Protein AF-A0A969HMM7-F1 (afdb_monomer_lite)

Foldseek 3Di:
DVVVVVVVVVVVVVVPPPPPPDDPDPVDDDDAAEQEAALQDPVSLVVRLCCCPVHDHQEYEYACQHNRRVVSVVSCVVPVRRHYHHDDDLAAADDPGFGADPDPPPVQQDPVHTGHNDPDDDPDRPPDPDD

Sequence (131 aa):
MRQLNFFIFLLFPVLMSSHVYGQTDPAKIYLLVRADDMGFAHAVNEACIATYTEGIARSVEVIVPGPWFEEAAQMLAGHPGYDVGIHLVLTSEWQNLKWRPLTSATSLKDADGYFHPYIWKNPFPGGYFPA

Secondary structure (DSSP, 8-state):
-TTHHHHHHHHTTTTT---------TT------EEEEETS-HHHHHHHHHHHHTSS--EEEE-TTSTTHHHHHHHHHT-TTSEEEE---S----SSS----SS--GGGB-SSSSBPS-SS--S-TTS----

Structure (mmCIF, N/CA/C/O backbone):
data_AF-A0A969HMM7-F1
#
_entry.id   AF-A0A969HMM7-F1
#
loop_
_atom_site.group_PDB
_atom_site.id
_atom_site.type_symbol
_atom_site.label_atom_id
_atom_site.label_alt_id
_atom_site.label_comp_id
_atom_site.label_asym_id
_atom_site.label_entity_id
_atom_site.label_seq_id
_atom_site.pdbx_PDB_ins_code
_atom_site.Cartn_x
_atom_site.Cartn_y
_atom_site.Cartn_z
_atom_site.occupancy
_atom_site.B_iso_or_equiv
_atom_site.auth_seq_id
_atom_site.auth_comp_id
_atom_site.auth_asym_id
_atom_site.auth_atom_id
_atom_site.pdbx_PDB_model_num
ATOM 1 N N . MET A 1 1 ? 13.137 54.426 16.019 1.00 55.84 1 MET A N 1
ATOM 2 C CA . MET A 1 1 ? 13.663 53.132 15.515 1.00 55.84 1 MET A CA 1
ATOM 3 C C . MET A 1 1 ? 14.061 52.132 16.611 1.00 55.84 1 MET A C 1
ATOM 5 O O . MET A 1 1 ? 14.017 50.946 16.340 1.00 55.84 1 MET A O 1
ATOM 9 N N . ARG A 1 2 ? 14.378 52.541 17.854 1.00 55.81 2 ARG A N 1
ATOM 10 C CA . ARG A 1 2 ? 14.728 51.608 18.956 1.00 55.81 2 ARG A CA 1
ATOM 11 C C . ARG A 1 2 ? 13.541 50.917 19.660 1.00 55.81 2 ARG A C 1
ATOM 13 O O . ARG A 1 2 ? 13.713 49.825 20.177 1.00 55.81 2 ARG A O 1
ATOM 20 N N . GLN A 1 3 ? 12.353 51.528 19.652 1.00 55.06 3 GLN A N 1
ATOM 21 C CA . GLN A 1 3 ? 11.150 51.014 20.337 1.00 55.06 3 GLN A CA 1
ATOM 22 C C . GLN A 1 3 ? 10.400 49.930 19.527 1.00 55.06 3 GLN A C 1
ATOM 24 O O . GLN A 1 3 ? 9.726 49.085 20.102 1.00 55.06 3 GLN A O 1
ATOM 29 N N . LEU A 1 4 ? 10.549 49.919 18.193 1.00 53.31 4 LEU A N 1
ATOM 30 C CA . LEU A 1 4 ? 9.851 48.980 17.299 1.00 53.31 4 LEU A CA 1
ATOM 31 C C . LEU A 1 4 ? 10.490 47.577 17.301 1.00 53.31 4 LEU A C 1
ATOM 33 O O . LEU A 1 4 ? 9.792 46.577 17.179 1.00 53.31 4 LEU A O 1
ATOM 37 N N . ASN A 1 5 ? 11.804 47.494 17.531 1.00 51.94 5 ASN A N 1
ATOM 38 C CA . ASN A 1 5 ? 12.523 46.219 17.596 1.00 51.94 5 ASN A CA 1
ATOM 39 C C . ASN A 1 5 ? 12.256 45.445 18.897 1.00 51.94 5 ASN A C 1
ATOM 41 O O . ASN A 1 5 ? 12.394 44.230 18.907 1.00 51.94 5 ASN A O 1
ATOM 45 N N . PHE A 1 6 ? 11.852 46.114 19.982 1.00 54.09 6 PHE A N 1
ATOM 46 C CA . PHE A 1 6 ? 11.609 45.445 21.267 1.00 54.09 6 PHE A CA 1
ATOM 47 C C . PHE A 1 6 ? 10.285 44.659 21.275 1.00 54.09 6 PHE A C 1
ATOM 49 O O . PHE A 1 6 ? 10.204 43.586 21.865 1.00 54.09 6 PHE A O 1
ATOM 56 N N . PHE A 1 7 ? 9.270 45.141 20.547 1.00 51.78 7 PHE A N 1
ATOM 57 C CA . PHE A 1 7 ? 7.984 44.446 20.399 1.00 51.78 7 PHE A CA 1
ATOM 58 C C . PHE A 1 7 ? 8.082 43.175 19.542 1.00 51.78 7 PHE A C 1
ATOM 60 O O . PHE A 1 7 ? 7.415 42.185 19.831 1.00 51.78 7 PHE A O 1
ATOM 67 N N . ILE A 1 8 ? 8.956 43.167 18.531 1.00 54.81 8 ILE A N 1
ATOM 68 C CA . ILE A 1 8 ? 9.176 42.003 17.656 1.00 54.81 8 ILE A CA 1
ATOM 69 C C . ILE A 1 8 ? 9.806 40.829 18.430 1.00 54.81 8 ILE A C 1
ATOM 71 O O . ILE A 1 8 ? 9.460 39.677 18.183 1.00 54.81 8 ILE A O 1
ATOM 75 N N . PHE A 1 9 ? 10.657 41.104 19.424 1.00 53.62 9 PHE A N 1
ATOM 76 C CA . PHE A 1 9 ? 11.282 40.065 20.253 1.00 53.62 9 PHE A CA 1
ATOM 77 C C . PHE A 1 9 ? 10.338 39.430 21.292 1.00 53.62 9 PHE A C 1
ATOM 79 O O . PHE A 1 9 ? 10.591 38.308 21.722 1.00 53.62 9 PHE A O 1
ATOM 86 N N . LEU A 1 10 ? 9.237 40.096 21.663 1.00 54.62 10 LEU A N 1
ATOM 87 C CA . LEU A 1 10 ? 8.230 39.558 22.593 1.00 54.62 10 LEU A CA 1
ATOM 88 C C . LEU A 1 10 ? 7.097 38.782 21.896 1.00 54.62 10 LEU A C 1
ATOM 90 O O . LEU A 1 10 ? 6.447 37.963 22.537 1.00 54.62 10 LEU A O 1
ATOM 94 N N . LEU A 1 11 ? 6.874 38.991 20.593 1.00 53.66 11 LEU A N 1
ATOM 95 C CA . LEU A 1 11 ? 5.874 38.250 19.803 1.00 53.66 11 LEU A CA 1
ATOM 96 C C . LEU A 1 11 ? 6.374 36.884 19.302 1.00 53.66 11 LEU A C 1
ATOM 98 O O . LEU A 1 11 ? 5.573 35.993 19.022 1.00 53.66 11 LEU A O 1
ATOM 102 N N . PHE A 1 12 ? 7.692 36.699 19.210 1.00 54.94 12 PHE A N 1
ATOM 103 C CA . PHE A 1 12 ? 8.305 35.488 18.660 1.00 54.94 12 PHE A CA 1
ATOM 104 C C . PHE A 1 12 ? 8.127 34.212 19.518 1.00 54.94 12 PHE A C 1
ATOM 106 O O . PHE A 1 12 ? 7.890 33.155 18.935 1.00 54.94 12 PHE A O 1
ATOM 113 N N . PRO A 1 13 ? 8.151 34.248 20.871 1.00 53.84 13 PRO A N 1
ATOM 114 C CA . PRO A 1 13 ? 7.900 33.053 21.681 1.00 53.84 13 PRO A CA 1
ATOM 115 C C . PRO A 1 13 ? 6.407 32.703 21.778 1.00 53.84 13 PRO A C 1
ATOM 117 O O . PRO A 1 13 ? 6.066 31.543 21.976 1.00 53.84 13 PRO A O 1
ATOM 120 N N . VAL A 1 14 ? 5.505 33.681 21.610 1.00 55.00 14 VAL A N 1
ATOM 121 C CA . VAL A 1 14 ? 4.046 33.464 21.679 1.00 55.00 14 VAL A CA 1
ATOM 122 C C . VAL A 1 14 ? 3.540 32.697 20.450 1.00 55.00 14 VAL A C 1
ATOM 124 O O . VAL A 1 14 ? 2.665 31.844 20.575 1.00 55.00 14 VAL A O 1
ATOM 127 N N . LEU A 1 15 ? 4.150 32.921 19.281 1.00 54.88 15 LEU A N 1
ATOM 128 C CA . LEU A 1 15 ? 3.869 32.178 18.042 1.00 54.88 15 LEU A CA 1
ATOM 129 C C . LEU A 1 15 ? 4.512 30.779 18.002 1.00 54.88 15 LEU A C 1
ATOM 131 O O . LEU A 1 15 ? 4.139 29.961 17.167 1.00 54.88 15 LEU A O 1
ATOM 135 N N . MET A 1 16 ? 5.444 30.491 18.916 1.00 54.81 16 MET A N 1
ATOM 136 C CA . MET A 1 16 ? 6.089 29.184 19.103 1.00 54.81 16 MET A CA 1
ATOM 137 C C . MET A 1 16 ? 5.465 28.399 20.267 1.00 54.81 16 MET A C 1
ATOM 139 O O . MET A 1 16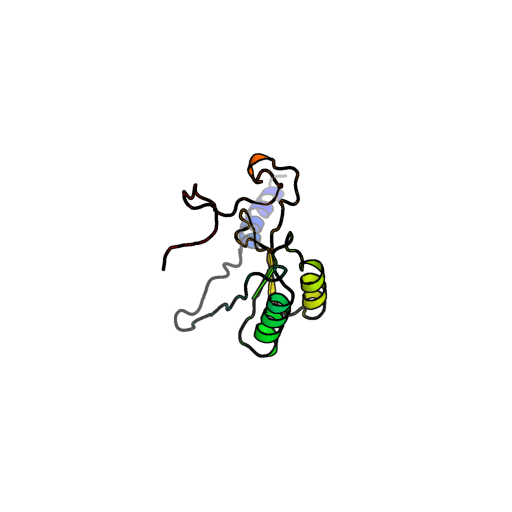 ? 6.125 27.566 20.883 1.00 54.81 16 MET A O 1
ATOM 143 N N . SER A 1 17 ? 4.180 28.616 20.561 1.00 55.56 17 SER A N 1
ATOM 144 C CA . SER A 1 17 ? 3.382 27.587 21.239 1.00 55.56 17 SER A CA 1
ATOM 145 C C . SER A 1 17 ? 3.113 26.473 20.229 1.00 55.56 17 SER A C 1
ATOM 147 O O . SER A 1 17 ? 2.011 26.327 19.708 1.00 55.56 17 SER A O 1
ATOM 149 N N . SER A 1 18 ? 4.163 25.738 19.868 1.00 60.09 18 SER A N 1
ATOM 150 C CA . SER A 1 18 ? 4.042 24.512 19.104 1.00 60.09 18 SER A CA 1
ATOM 151 C C . SER A 1 18 ? 3.121 23.590 19.890 1.00 60.09 18 SER A C 1
ATOM 153 O O . SER A 1 18 ? 3.398 23.215 21.028 1.00 60.09 18 SER A O 1
ATOM 155 N N . HIS A 1 19 ? 1.981 23.259 19.295 1.00 59.56 19 HIS A N 1
ATOM 156 C CA . HIS A 1 19 ? 1.151 22.179 19.787 1.00 59.56 19 HIS A CA 1
ATOM 157 C C . HIS A 1 19 ? 1.987 20.900 19.726 1.00 59.56 19 HIS A C 1
ATOM 159 O O . HIS A 1 19 ? 2.130 20.276 18.676 1.00 59.56 19 HIS A O 1
ATOM 165 N N . VAL A 1 20 ? 2.599 20.541 20.853 1.00 61.38 20 VAL A N 1
ATOM 166 C CA . VAL A 1 20 ? 3.193 19.224 21.035 1.00 61.38 20 VAL A CA 1
ATOM 167 C C . VAL A 1 20 ? 2.018 18.263 21.157 1.00 61.38 20 VAL A C 1
ATOM 169 O O . VAL A 1 20 ? 1.458 18.065 22.233 1.00 61.38 20 VAL A O 1
ATOM 172 N N . TYR A 1 21 ? 1.591 17.718 20.021 1.00 71.31 21 TYR A N 1
ATOM 173 C CA . TYR A 1 21 ? 0.639 16.618 19.977 1.00 71.31 21 TYR A CA 1
ATOM 174 C C . TYR A 1 21 ? 1.380 15.352 20.401 1.00 71.31 21 TYR A C 1
ATOM 176 O O . TYR A 1 21 ? 2.006 14.668 19.599 1.00 71.31 21 TYR A O 1
ATOM 184 N N . GLY A 1 22 ? 1.371 15.094 21.703 1.00 73.81 22 GLY A N 1
ATOM 185 C CA . GLY A 1 22 ? 1.812 13.838 22.290 1.00 73.81 22 GLY A CA 1
ATOM 186 C C . GLY A 1 22 ? 0.636 13.137 22.950 1.00 73.81 22 GLY A C 1
ATOM 187 O O . GLY A 1 22 ? -0.380 13.761 23.259 1.00 73.81 22 GLY A O 1
ATOM 188 N N . GLN A 1 23 ? 0.772 11.839 23.198 1.00 77.62 23 GLN A N 1
ATOM 189 C CA . GLN A 1 23 ? -0.169 11.144 24.064 1.00 77.62 23 GLN A CA 1
ATOM 190 C C . GLN A 1 23 ? -0.104 11.773 25.465 1.00 77.62 23 GLN A C 1
ATOM 192 O O . GLN A 1 23 ? 0.924 11.709 26.135 1.00 77.62 23 GLN A O 1
ATOM 197 N N . THR A 1 24 ? -1.191 12.415 25.889 1.00 83.44 24 THR A N 1
ATOM 198 C CA . THR A 1 24 ? -1.247 13.174 27.150 1.00 83.44 24 THR A CA 1
ATOM 199 C C . THR A 1 24 ? -1.715 12.343 28.338 1.00 83.44 24 THR A C 1
ATOM 201 O O . THR A 1 24 ? -1.447 12.703 29.481 1.00 83.44 24 THR A O 1
ATOM 204 N N . ASP A 1 25 ? -2.407 11.238 28.072 1.00 88.50 25 ASP A N 1
ATOM 205 C CA . ASP A 1 25 ? -2.962 10.355 29.089 1.00 88.50 25 ASP A CA 1
ATOM 206 C C . ASP A 1 25 ? -2.215 9.009 29.075 1.00 88.50 25 ASP A C 1
ATOM 208 O O . ASP A 1 25 ? -2.380 8.228 28.128 1.00 88.50 25 ASP A O 1
ATOM 212 N N . PRO A 1 26 ? -1.384 8.722 30.094 1.00 85.38 26 PRO A N 1
ATOM 213 C CA . PRO A 1 26 ? -0.644 7.467 30.182 1.00 85.38 26 PRO A CA 1
ATOM 214 C C . PRO A 1 26 ? -1.539 6.259 30.502 1.00 85.38 26 PRO A C 1
ATOM 216 O O . PRO A 1 26 ? -1.104 5.127 30.308 1.00 85.38 26 PRO A O 1
ATOM 219 N N . ALA A 1 27 ? -2.772 6.465 30.981 1.00 92.25 27 ALA A N 1
ATOM 220 C CA . ALA A 1 27 ? -3.716 5.384 31.267 1.00 92.25 27 ALA A CA 1
ATOM 221 C C . ALA A 1 27 ? -4.544 4.978 30.036 1.00 92.25 27 ALA A C 1
ATOM 223 O O . ALA A 1 27 ? -5.105 3.881 30.001 1.00 92.25 27 ALA A O 1
ATOM 224 N N . LYS A 1 28 ? -4.626 5.842 29.018 1.00 92.81 28 LYS A N 1
ATOM 225 C CA . LYS A 1 28 ? -5.403 5.592 27.803 1.00 92.81 28 LYS A CA 1
ATOM 226 C C . LYS A 1 28 ? -4.530 5.029 26.689 1.00 92.81 28 LYS A C 1
ATOM 228 O O . LYS A 1 28 ? -3.532 5.628 26.307 1.00 92.81 28 LYS A O 1
ATOM 233 N N . ILE A 1 29 ? -4.952 3.908 26.112 1.00 91.81 29 ILE A N 1
ATOM 234 C CA . ILE A 1 29 ? -4.306 3.311 24.939 1.00 91.81 29 ILE A CA 1
ATOM 235 C C . ILE A 1 29 ? -4.961 3.880 23.677 1.00 91.81 29 ILE A C 1
ATOM 237 O O . ILE A 1 29 ? -6.182 3.827 23.527 1.00 91.81 29 ILE A O 1
ATOM 241 N N . TYR A 1 30 ? -4.147 4.403 22.762 1.00 91.12 30 TYR A N 1
ATOM 242 C CA . TYR A 1 30 ? -4.570 4.797 21.421 1.00 91.12 30 TYR A CA 1
ATOM 243 C C . TYR A 1 30 ? -4.067 3.754 20.425 1.00 91.12 30 TYR A C 1
ATOM 245 O O . TYR A 1 30 ? -2.879 3.443 20.403 1.00 91.12 30 TYR A O 1
ATOM 253 N N . LEU A 1 31 ? -4.970 3.206 19.613 1.00 92.94 31 LEU A N 1
ATOM 254 C CA . LEU A 1 31 ? -4.647 2.212 18.594 1.00 92.94 31 LEU A CA 1
ATOM 255 C C . LEU A 1 31 ? -4.951 2.787 17.213 1.00 92.94 31 LEU A C 1
ATOM 257 O O . LEU A 1 31 ? -6.093 3.152 16.933 1.00 92.94 31 LEU A O 1
ATOM 261 N N . LEU A 1 32 ? -3.936 2.825 16.353 1.00 94.38 32 LEU A N 1
ATOM 262 C CA . LEU A 1 32 ? -4.103 3.072 14.928 1.00 94.38 32 LEU A CA 1
ATOM 263 C C . LEU A 1 32 ? -4.106 1.726 14.209 1.00 94.38 32 LEU A C 1
ATOM 265 O O . LEU A 1 32 ? -3.090 1.034 14.185 1.00 94.38 32 LEU A O 1
ATOM 269 N N . VAL A 1 33 ? -5.247 1.362 13.628 1.00 97.88 33 VAL A N 1
ATOM 270 C CA . VAL A 1 33 ? -5.334 0.196 12.746 1.00 97.88 33 VAL A CA 1
ATOM 271 C C . VAL A 1 33 ? -5.296 0.684 11.311 1.00 97.88 33 VAL A C 1
ATOM 273 O O . VAL A 1 33 ? -6.160 1.456 10.882 1.00 97.88 33 VAL A O 1
ATOM 276 N N . ARG A 1 34 ? -4.273 0.235 10.592 1.00 97.81 34 ARG A N 1
ATOM 277 C CA . ARG A 1 34 ? -3.989 0.638 9.223 1.00 97.81 34 ARG A CA 1
ATOM 278 C C . ARG A 1 34 ? -4.097 -0.571 8.298 1.00 97.81 34 ARG A C 1
ATOM 280 O O . ARG A 1 34 ? -3.495 -1.601 8.591 1.00 97.81 34 ARG A O 1
ATOM 287 N N . ALA A 1 35 ? -4.859 -0.437 7.218 1.00 98.25 35 ALA A N 1
ATOM 288 C CA . ALA A 1 35 ? -4.859 -1.397 6.118 1.00 98.25 35 ALA A CA 1
ATOM 289 C C . ALA A 1 35 ? -3.700 -1.106 5.153 1.00 98.25 35 ALA A C 1
ATOM 291 O O . ALA A 1 35 ? -3.213 0.024 5.097 1.00 98.25 35 ALA A O 1
ATOM 292 N N . ASP A 1 36 ? -3.267 -2.115 4.406 1.00 97.94 36 ASP A N 1
ATOM 293 C CA . ASP A 1 36 ? -2.096 -2.024 3.537 1.00 97.94 36 ASP A CA 1
ATOM 294 C C . ASP A 1 36 ? -2.410 -2.457 2.098 1.00 97.94 36 ASP A C 1
ATOM 296 O O . ASP A 1 36 ? -3.411 -3.132 1.855 1.00 97.94 36 ASP A O 1
ATOM 300 N N . ASP A 1 37 ? -1.539 -2.070 1.168 1.00 97.56 37 ASP A N 1
ATOM 301 C CA . ASP A 1 37 ? -1.480 -2.513 -0.228 1.00 97.56 37 ASP A CA 1
ATOM 302 C C . ASP A 1 37 ? -2.678 -2.145 -1.120 1.00 97.56 37 ASP A C 1
ATOM 304 O O . ASP A 1 37 ? -2.878 -2.729 -2.192 1.00 97.56 37 ASP A O 1
ATOM 308 N N . MET A 1 38 ? -3.471 -1.135 -0.750 1.00 98.44 38 MET A N 1
ATOM 309 C CA . MET A 1 38 ? -4.541 -0.659 -1.629 1.00 98.44 38 MET A CA 1
ATOM 310 C C . MET A 1 38 ? -3.942 -0.184 -2.968 1.00 98.44 38 MET A C 1
ATOM 312 O O . MET A 1 38 ? -2.890 0.447 -3.013 1.00 98.44 38 MET A O 1
ATOM 316 N N . GLY A 1 39 ? -4.576 -0.512 -4.089 1.00 97.94 39 GLY A N 1
ATOM 317 C CA . GLY A 1 39 ? -4.052 -0.288 -5.440 1.00 97.94 39 GLY A CA 1
ATOM 318 C C . GLY A 1 39 ? -3.276 -1.473 -6.032 1.00 97.94 39 GLY A C 1
ATOM 319 O O . GLY A 1 39 ? -3.008 -1.477 -7.235 1.00 97.94 39 GLY A O 1
ATOM 320 N N . PHE A 1 40 ? -2.966 -2.510 -5.243 1.00 95.88 40 PHE A N 1
ATOM 321 C CA . PHE A 1 40 ? -2.333 -3.741 -5.733 1.00 95.88 40 PHE A CA 1
ATOM 322 C C . PHE A 1 40 ? -3.266 -4.594 -6.606 1.00 95.88 40 PHE A C 1
ATOM 324 O O . PHE A 1 40 ? -2.882 -4.998 -7.704 1.00 95.88 40 PHE A O 1
ATOM 331 N N . ALA A 1 41 ? -4.478 -4.875 -6.120 1.00 97.06 41 ALA A N 1
ATOM 332 C CA . ALA A 1 41 ? -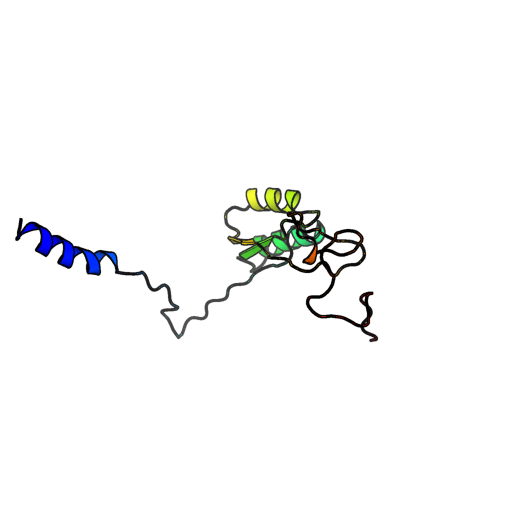5.464 -5.731 -6.776 1.00 97.06 41 ALA A CA 1
ATOM 333 C C . ALA A 1 41 ? -6.891 -5.355 -6.351 1.00 97.06 41 ALA A C 1
ATOM 335 O O . ALA A 1 41 ? -7.095 -4.892 -5.230 1.00 97.06 41 ALA A O 1
ATOM 336 N N . HIS A 1 42 ? -7.880 -5.648 -7.202 1.00 97.94 42 HIS A N 1
ATOM 337 C CA . HIS A 1 42 ? -9.301 -5.408 -6.912 1.00 97.94 42 HIS A CA 1
ATOM 338 C C . HIS A 1 42 ? -9.736 -5.977 -5.555 1.00 97.94 42 HIS A C 1
ATOM 340 O O . HIS A 1 42 ? -10.271 -5.262 -4.716 1.00 97.94 42 HIS A O 1
ATOM 346 N N . ALA A 1 43 ? -9.416 -7.249 -5.296 1.00 98.38 43 ALA A N 1
ATOM 347 C CA . ALA A 1 43 ? -9.789 -7.906 -4.046 1.00 98.38 43 ALA A CA 1
ATOM 348 C C . ALA A 1 43 ? -9.175 -7.227 -2.806 1.00 98.38 43 ALA A C 1
ATOM 350 O O . ALA A 1 43 ? -9.793 -7.214 -1.744 1.00 98.38 43 ALA A O 1
ATOM 351 N N . VAL A 1 44 ? -7.974 -6.647 -2.932 1.00 98.12 44 VAL A N 1
ATOM 352 C CA . VAL A 1 44 ? -7.353 -5.885 -1.839 1.00 98.12 44 VAL A CA 1
ATOM 353 C C . VAL A 1 44 ? -8.069 -4.554 -1.645 1.00 98.12 44 VAL A C 1
ATOM 355 O O . VAL A 1 44 ? -8.386 -4.212 -0.512 1.00 98.12 44 VAL A O 1
ATOM 358 N N . ASN A 1 45 ? -8.422 -3.854 -2.726 1.00 98.69 45 ASN A N 1
ATOM 359 C CA . ASN A 1 45 ? -9.219 -2.629 -2.641 1.00 98.69 45 ASN A CA 1
ATOM 360 C C . ASN A 1 45 ? -10.552 -2.860 -1.918 1.00 98.69 45 ASN A C 1
ATOM 362 O O . ASN A 1 45 ? -10.868 -2.139 -0.970 1.00 98.69 45 ASN A O 1
ATOM 366 N N . GLU A 1 46 ? -11.305 -3.888 -2.321 1.00 98.81 46 GLU A N 1
ATOM 367 C CA . GLU A 1 46 ? -12.573 -4.245 -1.680 1.00 98.81 46 GLU A CA 1
ATOM 368 C C . GLU A 1 46 ? -12.380 -4.593 -0.199 1.00 98.81 46 GLU A C 1
ATOM 370 O O . GLU A 1 46 ? -13.128 -4.110 0.653 1.00 98.81 46 GLU A O 1
ATOM 375 N N . ALA A 1 47 ? -11.344 -5.369 0.133 1.00 98.62 47 ALA A N 1
ATOM 376 C CA . ALA A 1 47 ? -11.035 -5.723 1.515 1.00 98.62 47 ALA A CA 1
ATOM 377 C C . ALA A 1 47 ? -10.647 -4.499 2.364 1.00 98.62 47 ALA A C 1
ATOM 379 O O . ALA A 1 47 ? -11.084 -4.383 3.512 1.00 98.62 47 ALA A O 1
ATOM 380 N N . CYS A 1 48 ? -9.869 -3.555 1.827 1.00 98.62 48 CYS A N 1
ATOM 381 C CA . CYS A 1 48 ? -9.538 -2.308 2.519 1.00 98.62 48 CYS A CA 1
ATOM 382 C C . CYS A 1 48 ? -10.799 -1.488 2.816 1.00 98.62 48 CYS A C 1
ATOM 384 O O . CYS A 1 48 ? -10.973 -1.019 3.939 1.00 98.62 48 CYS A O 1
ATOM 386 N N . ILE A 1 49 ? -11.722 -1.370 1.856 1.00 98.56 49 ILE A N 1
ATOM 387 C CA . ILE A 1 49 ? -12.996 -0.678 2.086 1.00 98.56 49 ILE A CA 1
ATOM 388 C C . ILE A 1 49 ? -13.835 -1.412 3.133 1.00 98.56 49 ILE A C 1
ATOM 390 O O . ILE A 1 49 ? -14.265 -0.782 4.095 1.00 98.56 49 ILE A O 1
ATOM 394 N N . ALA A 1 50 ? -14.003 -2.731 3.022 1.00 98.62 50 ALA A N 1
ATOM 395 C CA . ALA A 1 50 ? -14.778 -3.515 3.984 1.00 98.62 50 ALA A CA 1
ATOM 396 C C . ALA A 1 50 ? -14.203 -3.427 5.410 1.00 98.62 50 ALA A C 1
ATOM 398 O O . ALA A 1 50 ? -14.934 -3.244 6.382 1.00 98.62 50 ALA A O 1
ATOM 399 N N . THR A 1 51 ? -12.877 -3.485 5.566 1.00 98.12 51 THR A N 1
ATOM 400 C CA . THR A 1 51 ? -12.230 -3.366 6.888 1.00 98.12 51 THR A CA 1
ATOM 401 C C . THR A 1 51 ? -12.335 -1.963 7.492 1.00 98.12 51 THR A C 1
ATOM 403 O O . THR A 1 51 ? -12.214 -1.819 8.714 1.00 98.12 51 THR A O 1
ATOM 406 N N . TYR A 1 52 ? -12.605 -0.944 6.677 1.00 98.31 52 TYR A N 1
ATOM 407 C CA . TYR A 1 52 ? -12.928 0.409 7.121 1.00 98.31 52 TYR A CA 1
ATOM 408 C C . TYR A 1 52 ? -14.407 0.577 7.479 1.00 98.31 52 TYR A C 1
ATOM 410 O O . TYR A 1 52 ? -14.717 1.080 8.562 1.00 98.31 52 TYR A O 1
ATOM 418 N N . THR A 1 53 ? -15.314 0.153 6.595 1.00 98.06 53 THR A N 1
ATOM 419 C CA . THR A 1 53 ? -16.762 0.365 6.737 1.00 98.06 53 THR A CA 1
ATOM 420 C C . THR A 1 53 ? -17.395 -0.568 7.764 1.00 98.06 53 THR A C 1
ATOM 422 O O . THR A 1 53 ? -18.274 -0.148 8.515 1.00 98.06 53 THR A O 1
ATOM 425 N N . GLU A 1 54 ? -16.934 -1.814 7.828 1.00 98.25 54 GLU A N 1
ATOM 426 C CA . GLU A 1 54 ? -17.477 -2.871 8.690 1.00 98.25 54 GLU A CA 1
ATOM 427 C C . GLU A 1 54 ? -16.494 -3.285 9.796 1.00 98.25 54 GLU A C 1
ATOM 429 O O . GLU A 1 54 ? -16.862 -3.991 10.736 1.00 98.25 54 GLU A O 1
ATOM 434 N N . GLY A 1 55 ? -15.241 -2.832 9.706 1.00 97.56 55 GLY A N 1
ATOM 435 C CA . GLY A 1 55 ? -14.173 -3.178 10.635 1.00 97.56 55 GLY A CA 1
ATOM 436 C C . GLY A 1 55 ? -13.624 -2.004 11.450 1.00 97.56 55 GLY A C 1
ATOM 437 O O . GLY A 1 55 ? -14.255 -0.964 11.677 1.00 97.56 55 GLY A O 1
ATOM 438 N N . ILE A 1 56 ? -12.402 -2.206 11.945 1.00 97.31 56 ILE A N 1
ATOM 439 C CA . ILE A 1 56 ? -11.722 -1.284 12.864 1.00 97.31 56 ILE A CA 1
ATOM 440 C C . ILE A 1 56 ? -10.619 -0.456 12.193 1.00 97.31 56 ILE A C 1
ATOM 442 O O . ILE A 1 56 ? -9.997 0.361 12.872 1.00 97.31 56 ILE A O 1
ATOM 446 N N . ALA A 1 57 ? -10.357 -0.647 10.894 1.00 98.19 57 ALA A N 1
ATOM 447 C CA . ALA A 1 57 ? -9.335 0.121 10.190 1.00 98.19 57 ALA A CA 1
ATOM 448 C C . ALA A 1 57 ? -9.743 1.597 10.119 1.00 98.19 57 ALA A C 1
ATOM 450 O O . ALA A 1 57 ? -10.903 1.924 9.865 1.00 98.19 57 ALA A O 1
ATOM 451 N N . ARG A 1 58 ? -8.801 2.504 10.381 1.00 97.56 58 ARG A N 1
ATOM 452 C CA . ARG A 1 58 ? -9.028 3.960 10.323 1.00 97.56 58 ARG A CA 1
ATOM 453 C C . ARG A 1 58 ? -8.040 4.695 9.428 1.00 97.56 58 ARG A C 1
ATOM 455 O O . ARG A 1 58 ? -8.302 5.844 9.102 1.00 97.56 58 ARG A O 1
ATOM 462 N N . SER A 1 59 ? -6.980 4.017 8.994 1.00 98.38 59 SER A N 1
ATOM 463 C CA . SER A 1 59 ? -6.040 4.503 7.985 1.00 98.38 59 SER A CA 1
ATOM 464 C C . SER A 1 59 ? -5.760 3.427 6.927 1.00 98.38 59 SER A C 1
ATOM 466 O O . SER A 1 59 ? -5.949 2.233 7.189 1.00 98.38 59 SER A O 1
ATOM 468 N N . VAL A 1 60 ? -5.350 3.833 5.733 1.00 98.56 60 VAL A N 1
ATOM 469 C CA . VAL A 1 60 ? -4.913 2.960 4.638 1.00 98.56 60 VAL A CA 1
ATOM 470 C C . VAL A 1 60 ? -3.816 3.637 3.847 1.00 98.56 60 VAL A C 1
ATOM 472 O O . VAL A 1 60 ? -3.768 4.862 3.765 1.00 98.56 60 VAL A O 1
ATOM 475 N N . GLU A 1 61 ? -2.944 2.847 3.240 1.00 98.44 61 GLU A N 1
ATOM 476 C CA . GLU A 1 61 ? -1.988 3.352 2.269 1.00 98.44 61 GLU A CA 1
ATOM 477 C C . GLU A 1 61 ? -2.194 2.775 0.874 1.00 98.44 61 GLU A C 1
ATOM 479 O O . GLU A 1 61 ? -2.686 1.660 0.705 1.00 98.44 61 GLU A O 1
ATOM 484 N N . VAL A 1 62 ? -1.835 3.581 -0.129 1.00 98.50 62 VAL A N 1
ATOM 485 C CA . VAL A 1 62 ? -2.053 3.259 -1.539 1.00 98.50 62 VAL A CA 1
ATOM 486 C C . VAL A 1 62 ? -0.724 3.084 -2.271 1.00 98.50 62 VAL A C 1
ATOM 488 O O . VAL A 1 62 ? 0.124 3.982 -2.265 1.00 98.50 62 VAL A O 1
ATOM 491 N N . ILE A 1 63 ? -0.565 1.956 -2.961 1.00 98.50 63 ILE A N 1
ATOM 492 C CA . ILE A 1 63 ? 0.516 1.688 -3.910 1.00 98.50 63 ILE A CA 1
ATOM 493 C C . ILE A 1 63 ? 0.169 2.370 -5.237 1.00 98.50 63 ILE A C 1
ATOM 495 O O . ILE A 1 63 ? -0.527 1.823 -6.091 1.00 98.50 63 ILE A O 1
ATOM 499 N N . VAL A 1 64 ? 0.688 3.583 -5.430 1.00 98.25 64 VAL A N 1
ATOM 500 C CA . VAL A 1 64 ? 0.425 4.412 -6.622 1.00 98.25 64 VAL A CA 1
ATOM 501 C C . VAL A 1 64 ? 0.788 3.747 -7.959 1.00 98.25 64 VAL A C 1
ATOM 503 O O . VAL A 1 64 ? -0.007 3.841 -8.888 1.00 98.25 64 VAL A O 1
ATOM 506 N N . PRO A 1 65 ? 1.947 3.075 -8.130 1.00 97.31 65 PRO A N 1
ATOM 507 C CA . PRO A 1 65 ? 2.246 2.412 -9.401 1.00 97.31 65 PRO A CA 1
ATOM 508 C C . PRO A 1 65 ? 1.493 1.079 -9.574 1.00 97.31 65 PRO A C 1
ATOM 510 O O . PRO A 1 65 ? 1.717 0.383 -10.567 1.00 97.31 65 PRO A O 1
ATOM 513 N N . GLY A 1 66 ? 0.655 0.696 -8.605 1.00 96.75 66 GLY A N 1
ATOM 514 C CA . GLY A 1 66 ? -0.108 -0.542 -8.611 1.00 96.75 66 GLY A CA 1
ATOM 515 C C . GLY A 1 66 ? -1.169 -0.559 -9.722 1.00 96.75 66 GLY A C 1
ATOM 516 O O . GLY A 1 66 ? -1.751 0.479 -10.044 1.00 96.75 66 GLY A O 1
ATOM 517 N N . PRO A 1 67 ? -1.450 -1.728 -10.325 1.00 96.00 67 PRO A N 1
ATOM 518 C CA . PRO A 1 67 ? -2.355 -1.824 -11.471 1.00 96.00 67 PRO A CA 1
ATOM 519 C C . PRO A 1 67 ? -3.819 -1.457 -11.165 1.00 96.00 67 PRO A C 1
ATOM 521 O O . PRO A 1 67 ? -4.570 -1.162 -12.092 1.00 96.00 67 PRO A O 1
ATOM 524 N N . TRP A 1 68 ? -4.219 -1.431 -9.890 1.00 98.06 68 TRP A N 1
ATOM 525 C CA . TRP A 1 68 ? -5.563 -1.062 -9.430 1.00 98.06 68 TRP A CA 1
ATOM 526 C C . TRP A 1 68 ? -5.605 0.285 -8.693 1.00 98.06 68 TRP A C 1
ATOM 528 O O . TRP A 1 68 ? -6.571 0.575 -7.984 1.00 98.06 68 TRP A O 1
ATOM 538 N N . PHE A 1 69 ? -4.578 1.124 -8.854 1.00 98.31 69 PHE A N 1
ATOM 539 C CA . PHE A 1 69 ? -4.518 2.449 -8.235 1.00 98.31 69 PHE A CA 1
ATOM 540 C C . PHE A 1 69 ? -5.735 3.327 -8.568 1.00 98.31 69 PHE A C 1
ATOM 542 O O . PHE A 1 69 ? -6.316 3.926 -7.669 1.00 98.31 69 PHE A O 1
ATOM 549 N N . GLU A 1 70 ? -6.150 3.386 -9.837 1.00 98.44 70 GLU A N 1
ATOM 550 C CA . GLU A 1 70 ? -7.269 4.244 -10.261 1.00 98.44 70 GLU A CA 1
ATOM 551 C C . GLU A 1 70 ? -8.592 3.840 -9.596 1.00 98.44 70 GLU A C 1
ATOM 553 O O . GLU A 1 70 ? -9.360 4.694 -9.154 1.00 98.44 70 GLU A O 1
ATOM 558 N N . GLU A 1 71 ? -8.842 2.535 -9.461 1.00 98.75 71 GLU A N 1
ATOM 559 C CA . GLU A 1 71 ? -9.997 2.039 -8.712 1.00 98.75 71 GLU A CA 1
ATOM 560 C C . GLU A 1 71 ? -9.888 2.416 -7.232 1.00 98.75 71 GLU A C 1
ATOM 562 O O . GLU A 1 71 ? -10.851 2.923 -6.657 1.00 98.75 71 GLU A O 1
ATOM 567 N N . ALA A 1 72 ? -8.715 2.220 -6.623 1.00 98.62 72 ALA A N 1
ATOM 568 C CA . ALA A 1 72 ? -8.493 2.580 -5.230 1.00 98.62 72 ALA A CA 1
ATOM 569 C C . ALA A 1 72 ? -8.770 4.071 -4.989 1.00 98.62 72 ALA A C 1
ATOM 571 O O . ALA A 1 72 ? -9.494 4.424 -4.059 1.00 98.62 72 ALA A O 1
ATOM 572 N N . ALA A 1 73 ? -8.266 4.946 -5.862 1.00 98.44 73 ALA A N 1
ATOM 573 C CA . ALA A 1 73 ? -8.495 6.384 -5.791 1.00 98.44 73 ALA A CA 1
ATOM 574 C C . ALA A 1 73 ? -9.989 6.740 -5.893 1.00 98.44 73 ALA A C 1
ATOM 576 O O . ALA A 1 73 ? -10.475 7.576 -5.129 1.00 98.44 73 ALA A O 1
ATOM 577 N N . GLN A 1 74 ? -10.739 6.084 -6.785 1.00 98.62 74 GLN A N 1
ATOM 578 C CA . GLN A 1 74 ? -12.187 6.282 -6.916 1.00 98.62 74 GLN A CA 1
ATOM 579 C C . GLN A 1 74 ? -12.952 5.802 -5.679 1.00 98.62 74 GLN A C 1
ATOM 581 O O . GLN A 1 74 ? -13.815 6.523 -5.173 1.00 98.62 74 GLN A O 1
ATOM 586 N N . MET A 1 75 ? -12.623 4.617 -5.159 1.00 98.62 75 MET A N 1
ATOM 587 C CA . MET A 1 75 ? -13.231 4.090 -3.937 1.00 98.62 75 MET A CA 1
ATOM 588 C C . MET A 1 75 ? -12.967 5.017 -2.747 1.00 98.62 75 MET A C 1
ATOM 590 O O . MET A 1 75 ? -13.895 5.341 -2.007 1.00 98.62 75 MET A O 1
ATOM 594 N N . LEU A 1 76 ? -11.736 5.506 -2.589 1.00 98.44 76 LEU A N 1
ATOM 595 C CA . LEU A 1 76 ? -11.353 6.417 -1.508 1.00 98.44 76 LEU A CA 1
ATOM 596 C C . LEU A 1 76 ? -12.003 7.798 -1.633 1.00 98.44 76 LEU A C 1
ATOM 598 O O . LEU A 1 76 ? -12.409 8.368 -0.622 1.00 98.44 76 LEU A O 1
ATOM 602 N N . ALA A 1 77 ? -12.197 8.312 -2.850 1.00 98.06 77 ALA A N 1
ATOM 603 C CA . ALA A 1 77 ? -12.952 9.548 -3.070 1.00 98.06 77 ALA A CA 1
ATOM 604 C C . ALA A 1 77 ? -14.408 9.445 -2.567 1.00 98.06 77 ALA A C 1
ATOM 606 O O . ALA A 1 77 ? -14.978 10.442 -2.122 1.00 98.06 77 ALA A O 1
ATOM 607 N N . GLY A 1 78 ? -14.994 8.242 -2.587 1.00 97.88 78 GLY A N 1
ATOM 608 C CA . GLY A 1 78 ? -16.303 7.951 -1.994 1.00 97.88 78 GLY A CA 1
ATOM 609 C C . GLY A 1 78 ? -16.309 7.833 -0.462 1.00 97.88 78 GLY A C 1
ATOM 610 O O . GLY A 1 78 ? -17.385 7.819 0.133 1.00 97.88 78 GLY A O 1
ATOM 611 N N . HIS A 1 79 ? -15.140 7.781 0.186 1.00 97.69 79 HIS A N 1
ATOM 612 C CA . HIS A 1 79 ? -14.979 7.554 1.627 1.00 97.69 79 HIS A CA 1
ATOM 613 C C . HIS A 1 79 ? -14.034 8.593 2.270 1.00 97.69 79 HIS A C 1
ATOM 615 O O . HIS A 1 79 ? -12.996 8.229 2.822 1.00 97.69 79 HIS A O 1
ATOM 621 N N . PRO A 1 80 ? -14.386 9.896 2.281 1.00 95.69 80 PRO A N 1
ATOM 622 C CA . PRO A 1 80 ? -13.493 10.975 2.733 1.00 95.69 80 PRO A CA 1
ATOM 623 C C . PRO A 1 80 ? -13.114 10.930 4.225 1.00 95.69 80 PRO A C 1
ATOM 625 O O . PRO A 1 80 ? -12.282 11.715 4.669 1.00 95.69 80 PRO A O 1
ATOM 628 N N . GLY A 1 81 ? -13.742 10.054 5.018 1.00 96.31 81 GLY A N 1
ATOM 629 C CA . GLY A 1 81 ? -13.389 9.822 6.420 1.00 96.31 81 GLY A CA 1
ATOM 630 C C . GLY A 1 81 ? -12.339 8.728 6.634 1.00 96.31 81 GLY A C 1
ATOM 631 O O . GLY A 1 81 ? -12.006 8.453 7.787 1.00 96.31 81 GLY A O 1
ATOM 632 N N . TYR A 1 82 ? -11.882 8.050 5.577 1.00 97.81 82 TYR A N 1
ATOM 633 C CA . TYR A 1 82 ? -10.794 7.083 5.660 1.00 97.81 82 TYR A CA 1
ATOM 634 C C . TYR A 1 82 ? -9.472 7.847 5.530 1.00 97.81 82 TYR A C 1
ATOM 636 O O . TYR A 1 82 ? -9.272 8.542 4.540 1.00 97.81 82 TYR A O 1
ATOM 644 N N . ASP A 1 83 ? -8.595 7.782 6.533 1.00 98.06 83 ASP A N 1
ATOM 645 C CA . ASP A 1 83 ? -7.301 8.471 6.481 1.00 98.06 83 ASP A CA 1
ATOM 646 C C . ASP A 1 83 ? -6.366 7.795 5.464 1.00 98.06 83 ASP A C 1
ATOM 648 O O . ASP A 1 83 ? -6.057 6.611 5.602 1.00 98.06 83 ASP A O 1
ATOM 652 N N . VAL A 1 84 ? -5.932 8.527 4.433 1.00 98.31 84 VAL A N 1
ATOM 653 C CA . VAL A 1 84 ? -5.206 7.963 3.283 1.00 98.31 84 VAL A CA 1
ATOM 654 C C . VAL A 1 84 ? -3.753 8.425 3.254 1.00 98.31 84 VAL A C 1
ATOM 656 O O . VAL A 1 84 ? -3.460 9.617 3.163 1.00 98.31 84 VAL A O 1
ATOM 659 N N . GLY A 1 85 ? -2.843 7.454 3.242 1.00 98.06 85 GLY A N 1
ATOM 660 C CA . GLY A 1 85 ? -1.413 7.626 3.013 1.00 98.06 85 GLY A CA 1
ATOM 661 C C . GLY A 1 85 ? -0.933 7.042 1.681 1.00 98.06 85 GLY A C 1
ATOM 662 O O . GLY A 1 85 ? -1.687 6.450 0.907 1.00 98.06 85 GLY A O 1
ATOM 663 N N . ILE A 1 86 ? 0.367 7.189 1.426 1.00 98.00 86 ILE A N 1
ATOM 664 C CA . ILE A 1 86 ? 1.046 6.631 0.252 1.00 98.00 86 ILE A CA 1
ATOM 665 C C . ILE A 1 86 ? 1.980 5.510 0.700 1.00 98.00 86 ILE A C 1
ATOM 667 O O . ILE A 1 86 ? 2.895 5.760 1.486 1.00 98.00 86 ILE A O 1
ATOM 671 N N . HIS A 1 87 ? 1.794 4.318 0.133 1.00 97.94 87 HIS A N 1
ATOM 672 C CA . HIS A 1 87 ? 2.701 3.193 0.322 1.00 97.94 87 HIS A CA 1
ATOM 673 C C . HIS A 1 87 ? 3.880 3.363 -0.637 1.00 97.94 87 HIS A C 1
ATOM 675 O O . HIS A 1 87 ? 3.765 3.165 -1.852 1.00 97.94 87 HIS A O 1
ATOM 681 N N . LEU A 1 88 ? 5.036 3.768 -0.113 1.00 96.94 88 LEU A N 1
ATOM 682 C CA . LEU A 1 88 ? 6.241 3.908 -0.926 1.00 96.94 88 LEU A CA 1
ATOM 683 C C . LEU A 1 88 ? 6.814 2.531 -1.261 1.00 96.94 88 LEU A C 1
ATOM 685 O O . LEU A 1 88 ? 7.328 1.836 -0.391 1.00 96.94 88 LEU A O 1
ATOM 689 N N . VAL A 1 89 ? 6.790 2.174 -2.543 1.00 95.56 89 VAL A N 1
ATOM 690 C CA . VAL A 1 89 ? 7.336 0.906 -3.038 1.00 95.56 89 VAL A CA 1
ATOM 691 C C . VAL A 1 89 ? 8.682 1.104 -3.735 1.00 95.56 89 VAL A C 1
ATOM 693 O O . VAL A 1 89 ? 8.848 1.989 -4.576 1.00 95.56 89 VAL A O 1
ATOM 696 N N . LEU A 1 90 ? 9.643 0.242 -3.399 1.00 95.69 90 LEU A N 1
ATOM 697 C CA . LEU A 1 90 ? 10.928 0.086 -4.101 1.00 95.69 90 LEU A CA 1
ATOM 698 C C . LEU A 1 90 ? 11.146 -1.350 -4.601 1.00 95.69 90 LEU A C 1
ATOM 700 O O . LEU A 1 90 ? 12.175 -1.643 -5.212 1.00 95.69 90 LEU A O 1
ATOM 704 N N . THR A 1 91 ? 10.181 -2.232 -4.343 1.00 94.75 91 THR A N 1
ATOM 705 C CA . THR A 1 91 ? 10.176 -3.631 -4.764 1.00 94.75 91 THR A CA 1
ATOM 706 C C . THR A 1 91 ? 8.877 -3.990 -5.473 1.00 94.75 91 THR A C 1
ATOM 708 O O . THR A 1 91 ? 7.897 -3.258 -5.369 1.00 94.75 91 THR A O 1
ATOM 711 N N . SER A 1 92 ? 8.897 -5.091 -6.226 1.00 94.56 92 SER A N 1
ATOM 712 C CA . SER A 1 92 ? 7.735 -5.690 -6.896 1.00 94.56 92 SER A CA 1
ATOM 713 C C . SER A 1 92 ? 7.912 -7.210 -6.907 1.00 94.56 92 SER A C 1
ATOM 715 O O . SER A 1 92 ? 8.586 -7.793 -7.763 1.00 94.56 92 SER A O 1
ATOM 717 N N . GLU A 1 93 ? 7.402 -7.858 -5.868 1.00 90.06 93 GLU A N 1
ATOM 718 C CA . GLU A 1 93 ? 7.757 -9.216 -5.455 1.00 90.06 93 GLU A CA 1
ATOM 719 C C . GLU A 1 93 ? 6.967 -10.306 -6.189 1.00 90.06 93 GLU A C 1
ATOM 721 O O . GLU A 1 93 ? 7.523 -11.354 -6.528 1.00 90.06 93 GLU A O 1
ATOM 726 N N . TRP A 1 94 ? 5.706 -10.050 -6.529 1.00 89.81 94 TRP A N 1
ATOM 727 C CA . TRP A 1 94 ? 4.810 -11.046 -7.123 1.00 89.81 94 TRP A CA 1
ATOM 728 C C . TRP A 1 94 ? 5.182 -11.371 -8.562 1.00 89.81 94 TRP A C 1
ATOM 730 O O . TRP A 1 94 ? 5.579 -10.491 -9.306 1.00 89.81 94 TRP A O 1
ATOM 740 N N . GLN A 1 95 ? 5.035 -12.622 -8.997 1.00 85.62 95 GLN A N 1
ATOM 741 C CA . GLN A 1 95 ? 5.414 -13.011 -10.364 1.00 85.62 95 GLN A CA 1
ATOM 742 C C . GLN A 1 95 ? 4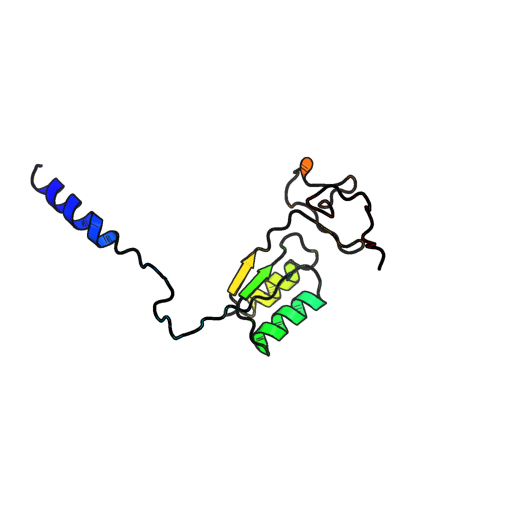.464 -12.442 -11.427 1.00 85.62 95 GLN A C 1
ATOM 744 O 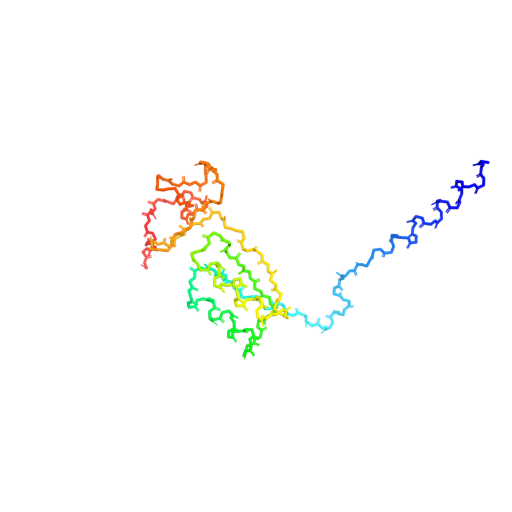O . GLN A 1 95 ? 4.917 -11.929 -12.444 1.00 85.62 95 GLN A O 1
ATOM 749 N N . ASN A 1 96 ? 3.153 -12.493 -11.169 1.00 87.62 96 ASN A N 1
ATOM 750 C CA . ASN A 1 96 ? 2.126 -12.177 -12.171 1.00 87.62 96 ASN A CA 1
ATOM 751 C C . ASN A 1 96 ? 1.541 -10.762 -12.041 1.00 87.62 96 ASN A C 1
ATOM 753 O O . ASN A 1 96 ? 0.852 -10.300 -12.946 1.00 87.62 96 ASN A O 1
ATOM 757 N N . LEU A 1 97 ? 1.788 -10.083 -10.920 1.00 90.56 97 LEU A N 1
ATOM 758 C CA . LEU A 1 97 ? 1.267 -8.750 -10.623 1.00 90.56 97 LEU A CA 1
ATOM 759 C C . LEU A 1 97 ? 2.430 -7.844 -10.248 1.00 90.56 97 LEU A C 1
ATOM 761 O O . LEU A 1 97 ? 2.840 -7.774 -9.095 1.00 90.56 97 LEU A O 1
ATOM 765 N N . LYS A 1 98 ? 2.993 -7.190 -11.262 1.00 93.06 98 LYS A N 1
ATOM 766 C CA . LYS A 1 98 ? 4.189 -6.364 -11.135 1.00 93.06 98 LYS A CA 1
ATOM 767 C C . LYS A 1 98 ? 3.867 -4.900 -11.407 1.00 93.06 98 LYS A C 1
ATOM 769 O O . LYS A 1 98 ? 3.131 -4.588 -12.340 1.00 93.06 98 LYS A O 1
ATOM 774 N N . TRP A 1 99 ? 4.519 -4.002 -10.679 1.00 95.50 99 TRP A N 1
ATOM 775 C CA . TRP A 1 99 ? 4.507 -2.564 -10.950 1.00 95.50 99 TRP A CA 1
ATOM 776 C C . TRP A 1 99 ? 5.909 -2.028 -11.263 1.00 95.50 99 TRP A C 1
ATOM 778 O O . TRP A 1 99 ? 6.936 -2.655 -10.977 1.00 95.50 99 TRP A O 1
ATOM 788 N N . ARG A 1 100 ? 5.946 -0.869 -11.926 1.00 96.19 100 ARG A N 1
ATOM 789 C CA . ARG A 1 100 ? 7.166 -0.209 -12.418 1.00 96.19 100 ARG A CA 1
ATOM 790 C C . ARG A 1 100 ? 7.393 1.102 -11.665 1.00 96.19 100 ARG A C 1
ATOM 792 O O . ARG A 1 100 ? 6.421 1.699 -11.202 1.00 96.19 100 ARG A O 1
ATOM 799 N N . PRO A 1 101 ? 8.636 1.604 -11.591 1.00 96.44 101 PRO A N 1
ATOM 800 C CA . PRO A 1 101 ? 8.865 2.970 -11.141 1.00 96.44 101 PRO A CA 1
ATOM 801 C C . PRO A 1 101 ? 8.097 3.968 -12.015 1.00 96.44 101 PRO A C 1
ATOM 803 O O . PRO A 1 101 ? 8.056 3.824 -13.237 1.00 96.44 101 PRO A O 1
ATOM 806 N N . LEU A 1 102 ? 7.542 5.015 -11.398 1.00 96.00 102 LEU A N 1
ATOM 807 C CA . LEU A 1 102 ? 6.883 6.114 -12.123 1.00 96.00 102 LEU A CA 1
ATOM 808 C C . LEU A 1 102 ? 7.878 6.978 -12.920 1.00 96.00 102 LEU A C 1
ATOM 810 O O . LEU A 1 102 ? 7.490 7.728 -13.810 1.00 96.00 102 LEU A O 1
ATOM 814 N N . THR A 1 103 ? 9.167 6.890 -12.591 1.00 95.81 103 THR A N 1
ATOM 815 C CA . THR A 1 103 ? 10.250 7.632 -13.245 1.00 95.81 103 THR A CA 1
ATOM 816 C C . THR A 1 103 ? 11.101 6.711 -14.116 1.00 95.81 103 THR A C 1
ATOM 818 O O . THR A 1 103 ? 11.006 5.486 -14.071 1.00 95.81 103 THR A O 1
ATOM 821 N N . SER A 1 104 ? 12.019 7.289 -14.889 1.00 94.00 104 SER A N 1
ATOM 822 C CA . SER A 1 104 ? 12.974 6.533 -15.703 1.00 94.00 104 SER A CA 1
ATOM 823 C C . SER A 1 104 ? 14.152 5.941 -14.909 1.00 94.00 104 SER A C 1
ATOM 825 O O . SER A 1 104 ? 15.158 5.594 -15.526 1.00 94.00 104 SER A O 1
ATOM 827 N N . ALA A 1 105 ? 14.070 5.833 -13.576 1.00 93.19 105 ALA A N 1
ATOM 828 C CA . ALA A 1 105 ? 15.162 5.388 -12.706 1.00 93.19 105 ALA A CA 1
ATOM 829 C C . ALA A 1 105 ? 15.656 3.973 -13.067 1.00 93.19 105 ALA A C 1
ATOM 831 O O . ALA A 1 105 ? 15.047 2.964 -12.714 1.00 93.19 105 ALA A O 1
ATOM 832 N N . THR A 1 106 ? 16.778 3.897 -13.785 1.00 94.06 106 THR A N 1
ATOM 833 C CA . THR A 1 106 ? 17.319 2.639 -14.321 1.00 94.06 106 THR A CA 1
ATOM 834 C C . THR A 1 106 ? 17.897 1.726 -13.248 1.00 94.06 106 THR A C 1
ATOM 836 O O . THR A 1 106 ? 17.853 0.517 -13.416 1.00 94.06 106 THR A O 1
ATOM 839 N N . SER A 1 107 ? 18.393 2.278 -12.138 1.00 94.25 107 SER A N 1
ATOM 840 C CA . SER A 1 107 ? 18.940 1.499 -11.019 1.00 94.25 107 SER A CA 1
ATOM 841 C C . SER A 1 107 ? 17.880 0.827 -10.147 1.00 94.25 107 SER A C 1
ATOM 843 O O . SER A 1 107 ? 18.236 0.052 -9.266 1.00 94.25 107 SER A O 1
ATOM 845 N N . LEU A 1 108 ? 16.600 1.157 -10.343 1.00 94.31 108 LEU A N 1
ATOM 846 C CA . LEU A 1 108 ? 15.488 0.627 -9.551 1.00 94.31 108 LEU A CA 1
ATOM 847 C C . LEU A 1 108 ? 14.690 -0.445 -10.289 1.00 94.31 108 LEU A C 1
ATOM 849 O O . LEU A 1 108 ? 13.702 -0.927 -9.743 1.00 94.31 108 LEU A O 1
ATOM 853 N N . LYS A 1 109 ? 15.074 -0.788 -11.523 1.00 93.62 109 LYS A N 1
ATOM 854 C CA . LYS A 1 109 ? 14.284 -1.671 -12.372 1.00 93.62 109 LYS A CA 1
ATOM 855 C C . LYS A 1 109 ? 15.090 -2.817 -12.968 1.00 93.62 109 LYS A C 1
ATOM 857 O O . LYS A 1 109 ? 16.271 -2.669 -13.273 1.00 93.62 109 LYS A O 1
ATOM 862 N N . ASP A 1 110 ? 14.426 -3.950 -13.153 1.00 92.31 110 ASP A N 1
ATOM 863 C CA . ASP A 1 110 ? 14.967 -5.115 -13.846 1.00 92.31 110 ASP A CA 1
ATOM 864 C C . ASP A 1 110 ? 14.989 -4.940 -15.378 1.00 92.31 110 ASP A C 1
ATOM 866 O O . ASP A 1 110 ? 14.723 -3.857 -15.911 1.00 92.31 110 ASP A O 1
ATOM 870 N N . ALA A 1 111 ? 15.368 -6.005 -16.091 1.00 92.62 111 ALA A N 1
ATOM 871 C CA . ALA A 1 111 ? 15.480 -6.001 -17.549 1.00 92.62 111 ALA A CA 1
ATOM 872 C C . ALA A 1 111 ? 14.132 -5.769 -18.252 1.00 92.62 111 ALA A C 1
ATOM 874 O O . ALA A 1 111 ? 14.096 -5.130 -19.304 1.00 92.62 111 ALA A O 1
ATOM 875 N N . ASP A 1 112 ? 13.035 -6.226 -17.650 1.00 93.00 112 ASP A N 1
ATOM 876 C CA . ASP A 1 112 ? 11.682 -5.999 -18.156 1.00 93.00 112 ASP A CA 1
ATOM 877 C C . ASP A 1 112 ? 11.185 -4.598 -17.774 1.00 93.00 112 ASP A C 1
ATOM 879 O O . ASP A 1 112 ? 10.327 -4.021 -18.443 1.00 93.00 112 ASP A O 1
ATOM 883 N N . GLY A 1 113 ? 11.788 -4.000 -16.747 1.00 94.88 113 GLY A N 1
ATOM 884 C CA . GLY A 1 113 ? 11.635 -2.640 -16.249 1.00 94.88 113 GLY A CA 1
ATOM 885 C C . GLY A 1 113 ? 10.637 -2.498 -15.099 1.00 94.88 113 GLY A C 1
ATOM 886 O O . GLY A 1 113 ? 10.164 -1.388 -14.844 1.00 94.88 113 GLY A O 1
ATOM 887 N N . TYR A 1 114 ? 10.321 -3.598 -14.419 1.00 95.44 114 TYR A N 1
ATOM 888 C CA . TYR A 1 114 ? 9.616 -3.608 -13.137 1.00 95.44 114 TYR A CA 1
ATOM 889 C C . TYR A 1 114 ? 10.581 -3.326 -11.993 1.00 95.44 114 TYR A C 1
ATOM 891 O O . TYR A 1 114 ? 11.789 -3.472 -12.162 1.00 95.44 114 TYR A O 1
ATOM 899 N N . PHE A 1 115 ? 10.070 -2.935 -10.823 1.00 95.62 115 PHE A N 1
ATOM 900 C CA . PHE A 1 115 ? 10.926 -2.912 -9.635 1.00 95.62 115 PHE A CA 1
ATOM 901 C C . PHE A 1 115 ? 11.511 -4.301 -9.353 1.00 95.62 115 PHE A C 1
ATOM 903 O O . PHE A 1 115 ? 10.877 -5.323 -9.615 1.00 95.62 115 PHE A O 1
ATOM 910 N N . HIS A 1 116 ? 12.708 -4.342 -8.769 1.00 93.31 116 HIS A N 1
ATOM 911 C CA . HIS A 1 116 ? 13.301 -5.602 -8.326 1.00 93.31 116 HIS A CA 1
ATOM 912 C C . HIS A 1 116 ? 12.436 -6.285 -7.249 1.00 93.31 116 HIS A C 1
ATOM 914 O O . HIS A 1 116 ? 11.799 -5.607 -6.450 1.00 93.31 116 HIS A O 1
ATOM 920 N N . PRO A 1 117 ? 12.420 -7.624 -7.156 1.00 90.81 117 PRO A N 1
ATOM 921 C CA . PRO A 1 117 ? 11.559 -8.322 -6.197 1.00 90.81 117 PRO A CA 1
ATOM 922 C C . PRO A 1 117 ? 12.013 -8.197 -4.737 1.00 90.81 117 PRO A C 1
ATOM 924 O O . PRO A 1 117 ? 11.217 -8.427 -3.835 1.00 90.81 117 PRO A O 1
ATOM 927 N N . TYR A 1 118 ? 13.277 -7.848 -4.488 1.00 89.19 118 TYR A N 1
ATOM 928 C CA . TYR A 1 118 ? 13.855 -7.776 -3.147 1.00 89.19 118 TYR A CA 1
ATOM 929 C C . TYR A 1 118 ? 14.798 -6.577 -3.025 1.00 89.19 118 TYR A C 1
ATOM 931 O O . TYR A 1 118 ? 15.474 -6.214 -3.986 1.00 89.19 118 TYR A O 1
ATOM 939 N N . ILE A 1 119 ? 14.888 -6.011 -1.819 1.00 88.56 119 ILE A N 1
ATOM 940 C CA . ILE A 1 119 ? 15.836 -4.932 -1.485 1.00 88.56 119 ILE A CA 1
ATOM 941 C C . ILE A 1 119 ? 17.281 -5.459 -1.483 1.00 88.56 119 ILE A C 1
ATOM 943 O O . ILE A 1 119 ? 18.214 -4.773 -1.895 1.00 88.56 119 ILE A O 1
ATOM 947 N N . TRP A 1 120 ? 17.467 -6.702 -1.035 1.00 87.44 120 TRP A N 1
ATOM 948 C CA . TRP A 1 120 ? 18.766 -7.363 -0.963 1.00 87.44 120 TRP A CA 1
ATOM 949 C C . TRP A 1 120 ? 18.938 -8.363 -2.103 1.00 87.44 120 TRP A C 1
ATOM 951 O O . TRP A 1 120 ? 17.967 -8.928 -2.606 1.00 87.44 120 TRP A O 1
ATOM 961 N N . LYS A 1 121 ? 20.193 -8.636 -2.480 1.00 80.56 121 LYS A N 1
ATOM 962 C CA . LYS A 1 121 ? 20.499 -9.712 -3.431 1.00 80.56 121 LYS A CA 1
ATOM 963 C C . LYS A 1 121 ? 19.980 -11.036 -2.874 1.00 80.56 121 LYS A C 1
ATOM 965 O O . LYS A 1 121 ? 20.454 -11.493 -1.838 1.00 80.56 121 LYS A O 1
ATOM 970 N N . ASN A 1 122 ? 19.040 -11.648 -3.584 1.00 74.00 122 ASN A N 1
ATOM 971 C CA . ASN A 1 122 ? 18.499 -12.955 -3.245 1.00 74.00 122 ASN A CA 1
ATOM 972 C C . ASN A 1 122 ? 19.059 -14.001 -4.228 1.00 74.00 122 ASN A C 1
ATOM 974 O O . ASN A 1 122 ? 18.873 -13.831 -5.436 1.00 74.00 122 ASN A O 1
ATOM 978 N N . PRO A 1 123 ? 19.735 -15.067 -3.755 1.00 70.19 123 PRO A N 1
ATOM 979 C CA . PRO A 1 123 ? 20.212 -16.147 -4.620 1.00 70.19 123 PRO A CA 1
ATOM 980 C C . PRO A 1 123 ? 19.079 -16.985 -5.239 1.00 70.19 123 PRO A C 1
ATOM 982 O O . PRO A 1 123 ? 19.349 -17.769 -6.145 1.00 70.19 123 PRO A O 1
ATOM 985 N N . PHE A 1 124 ? 17.828 -16.799 -4.802 1.00 67.44 124 PHE A N 1
ATOM 986 C CA . PHE A 1 124 ? 16.635 -17.467 -5.330 1.00 67.44 124 PHE A CA 1
ATOM 987 C C . PHE A 1 124 ? 15.690 -16.470 -6.031 1.00 67.44 124 PHE A C 1
ATOM 989 O O . PHE A 1 124 ? 14.657 -16.079 -5.476 1.00 67.44 124 PHE A O 1
ATOM 996 N N . PRO A 1 125 ? 16.020 -16.027 -7.258 1.00 57.62 125 PRO A N 1
ATOM 997 C CA . PRO A 1 125 ? 15.167 -15.146 -8.048 1.00 57.62 125 PRO A CA 1
ATOM 998 C C . PRO A 1 125 ? 13.958 -15.936 -8.573 1.00 57.62 125 PRO A C 1
ATOM 1000 O O . PRO A 1 125 ? 13.992 -16.496 -9.662 1.00 57.62 125 PRO A O 1
ATOM 1003 N N . GLY A 1 126 ? 12.902 -16.049 -7.767 1.00 59.47 126 GLY A N 1
ATOM 1004 C CA . GLY A 1 126 ? 11.713 -16.824 -8.148 1.00 59.47 126 GLY A CA 1
ATOM 1005 C C . GLY A 1 126 ? 10.675 -17.067 -7.053 1.00 59.47 126 GLY A C 1
ATOM 1006 O O . GLY A 1 126 ? 9.635 -17.647 -7.343 1.00 59.47 126 GLY A O 1
ATOM 1007 N N . GLY A 1 127 ? 10.910 -16.621 -5.815 1.00 53.25 127 GLY A N 1
ATOM 1008 C CA . GLY A 1 127 ? 9.869 -16.617 -4.781 1.00 53.25 127 GLY A CA 1
ATOM 1009 C C . GLY A 1 127 ? 9.553 -17.968 -4.136 1.00 53.25 127 GLY A C 1
ATOM 1010 O O . GLY A 1 127 ? 8.589 -18.051 -3.385 1.00 53.25 127 GLY A O 1
ATOM 1011 N N . TYR A 1 128 ? 10.363 -19.005 -4.350 1.00 53.31 128 TYR A N 1
ATOM 1012 C CA . TYR A 1 128 ? 10.289 -20.208 -3.525 1.00 53.31 128 TYR A CA 1
ATOM 1013 C C . TYR A 1 128 ? 11.302 -20.102 -2.389 1.00 53.31 128 TYR A C 1
ATOM 1015 O O . TYR A 1 128 ? 12.492 -20.352 -2.576 1.00 53.31 128 TYR A O 1
ATOM 1023 N N . PHE A 1 129 ? 10.824 -19.749 -1.198 1.00 51.31 129 PHE A N 1
ATOM 1024 C CA . PHE A 1 129 ? 11.432 -20.312 0.000 1.00 51.31 129 PHE A CA 1
ATOM 1025 C C . PHE A 1 129 ? 11.072 -21.805 -0.013 1.00 51.31 129 PHE A C 1
ATOM 1027 O O . PHE A 1 129 ? 9.884 -22.114 -0.146 1.00 51.31 129 PHE A O 1
ATOM 1034 N N . PRO A 1 130 ? 12.035 -22.743 0.042 1.00 41.34 130 PRO A N 1
ATOM 1035 C CA . PRO A 1 130 ? 11.680 -24.126 0.317 1.00 41.34 130 PRO A CA 1
ATOM 1036 C C . PRO A 1 130 ? 10.959 -24.147 1.670 1.00 41.34 130 PRO A C 1
ATOM 1038 O O . PRO A 1 130 ? 11.462 -23.572 2.638 1.00 41.34 130 PRO A O 1
ATOM 1041 N N . ALA A 1 131 ? 9.755 -24.718 1.685 1.00 45.34 131 ALA A N 1
ATOM 1042 C CA . ALA A 1 131 ? 9.039 -25.031 2.917 1.00 45.34 131 ALA A CA 1
ATOM 1043 C C . ALA A 1 131 ? 9.864 -25.975 3.805 1.00 45.34 131 ALA A C 1
ATOM 1045 O O . ALA A 1 131 ? 10.625 -26.798 3.237 1.00 45.34 131 ALA A O 1
#

pLDDT: mean 85.91, std 17.23, range [41.34, 98.81]

Radius of gyration: 22.81 Å; chains: 1; bounding box: 38×78×49 Å

=== Feature glossary ===
Legend for the data blocks above and below:

— What the protein is —

The amino-acid sequence is the protein's primary structure: the linear order of residues from the N-terminus to the C-terminus, written in one-letter code. Everything else here — the 3D coordinates, the secondary structure, the domain annotations — is ultimately a consequence of this string.

Database cross-references. InterPro integrates a dozen domain/family signature databases into unified entries with residue-range hits. GO terms attach function/process/location labels with evidence codes. CATH codes position the fold in a four-level structural taxonomy. Organism is the NCBI-taxonomy species name.

— Where its atoms are —

The mmCIF block holds the 3D Cartesian coordinates of each backbone atom (N, Cα, C, O) in ångströms. mmCIF is the PDB's canonic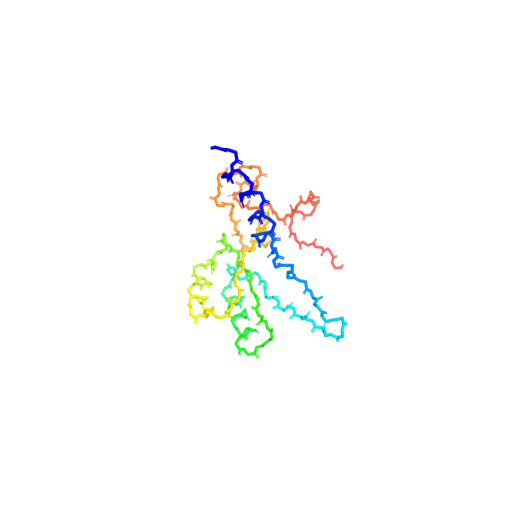al archive format — a tagged-loop text representation of the atomic model.

The six renders are orthographic views along the three Cartesian axes in both directions. Representation (cartoon, sticks, or surface) and color scheme (sequence-rainbow or by-chain) vary across proteins so the training set covers all the common visualization conventions.

— Local backbone conformation —

Secondary structure is the local, repeating backbone conformation. DSSP classifies it into eight states by reading the hydrogen-bond network: three helix types (H, G, I), two β types (E, B), two non-regular types (T, S), and unstructured coil (-).

SS3 is a coarse helix/strand/coil call (letters a/b/c) made by the P-SEA algorithm from inter-Cα distances and dihedrals. It is less detailed than DSSP but needs only Cα positions.

Backbone dihedral angles. Every residue except chain termini has a φ (preceding-C → N → Cα → C) and a ψ (N → Cα → C → next-N). They are reported in degrees following the IUPAC sign convention. Secondary structure is essentially a statement about which (φ, ψ) basin each residue occupies.

— Global shape and packing —

The geometric summary reports three shape descriptors. Rg (radius of gyration) measures how spread out the Cα atoms are about their centre of mass; compact globular proteins have small Rg, elongated or unfolded ones large. Cα contacts (<8 Å, |i−j|>4) count long-range residue pairs in spatial proximity — high for tightly packed folds, near zero for 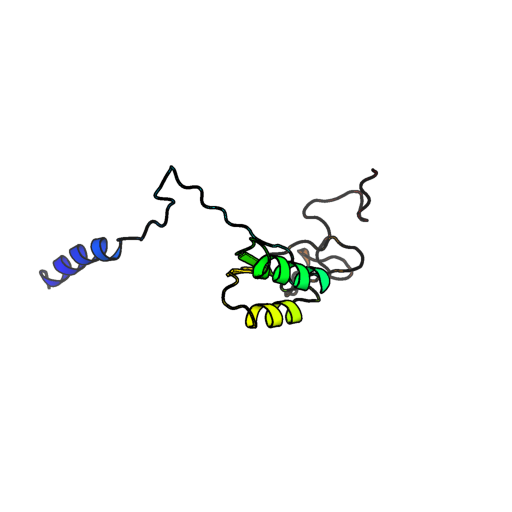rods or random coil. The bounding-box extents give the protein's footprint along x, y, z in Å.

Solvent accessibility: the surface area of each residue that a 1.4 Å water probe can touch, in Å². When only backbone atoms are present the absolute values are lower than full-atom SASA (side chains contribute most of the area) and are flagged as backbone-only.

Plot images: a contact map (which residues are close in 3D, as an N×N binary image), a Ramachandran scatter (backbone torsion angles, revealing secondary-structure composition at a glance), and — for AlphaFold structures — a PAE heatmap (pairwise prediction confidence).

— Structural neighborhood —

Foldseek's 3Di representation compresses backbone geometry into a per-residue letter drawn from a learned twenty-state alphabet. It captures the tertiary interaction pattern around each residue — which residues are packed against it in space, regardless of where they are in sequence.

Structural nearest neighbors (via Foldseek easy-search vs the PDB). Reported per hit: target PDB id, E-value, and alignment TM-score. A TM-score above ~0.5 is the conventional threshold for 'same fold'.

— Confidence and disorder —

pLDDT (predicted Local Distance Difference Test) is AlphaFold's per-residue confidence score, ranging from 0 to 100. Values above 90 indicate high confidence (typically well-packed cores); 70–90 is confident; 50–70 low confidence; below 50 usually means the region is disordered or the prediction is unreliable there. AlphaFold stores pLDDT in the mmCIF B-factor column.

For experimental (PDB) structures, the B-factor (temperature factor) quantifies the positional spread of each atom in the crystal — a combination of thermal vibration and static disorder — in units of Å². High B-factors mark flexible loops or poorly resolved regions; low B-factors mark the rigid, well-ordered core.

Predicted Aligned Error (PAE) is an AlphaFold confidence matrix: entry (i, j) is the expected error in the position of residue j, in ångströms, when the prediction is superimposed on the true structure at residue i. Low PAE within a block of residues means that block is internally rigid and well-predicted; high PAE between two blocks means their relative placement is uncertain even if each block individually is confident.